Protein AF-A0A7Z9XRN2-F1 (afdb_monomer)

Radius of gyration: 19.82 Å; Cα contacts (8 Å, |Δi|>4): 188; chains: 1; bounding box: 67×51×40 Å

Mean predicted aligned error: 10.53 Å

Secondary structure (DSSP, 8-state):
---------------------GGGGGGGTTTTT--HHHHHHHHHHHHHHHHHPPTT-EEEEE-TTT--EEEEEEEE---TBTB-EEEEEEEEEETTEEEEEEEEEEE-TTS-EEEEPP-HHHHS--

Foldseek 3Di:
DDDDDDDDDPPPPPPPPPPDAPCCCCCVPPVVPQDPVSVVQVVVQQVCCLVDNDAQDKTKTADPVQRKIWIKHFNDFPDPPQATKTWIWIWIQHPNDIDIDIWIWGQDPVRDTYTDDDDCVVVPPD

Nearest PDB structures (foldseek):
  3jv1-assembly1_A  TM=4.961E-01  e=2.572E-01  Trypanosoma brucei
  6w3g-assembly1_A  TM=6.975E-01  e=1.423E+00  synthetic construct
  4rt0-assembly1_A  TM=4.905E-01  e=1.788E+00  Pseudomonas aeruginosa PAO1

Structure (mmCIF, N/CA/C/O backbone):
data_AF-A0A7Z9XRN2-F1
#
_entry.id   AF-A0A7Z9XRN2-F1
#
loop_
_atom_site.group_PDB
_atom_site.id
_atom_site.type_symbol
_atom_site.label_atom_id
_atom_site.label_alt_id
_atom_site.label_comp_id
_atom_site.label_asym_id
_atom_site.label_entity_id
_atom_site.label_seq_id
_atom_site.pdbx_PDB_ins_code
_atom_site.Cartn_x
_atom_site.Cartn_y
_atom_site.Cartn_z
_atom_site.occupancy
_atom_site.B_iso_or_equiv
_atom_site.auth_seq_id
_atom_site.auth_comp_id
_atom_site.auth_asym_id
_atom_site.auth_atom_id
_atom_site.pdbx_PDB_model_num
ATOM 1 N N . MET A 1 1 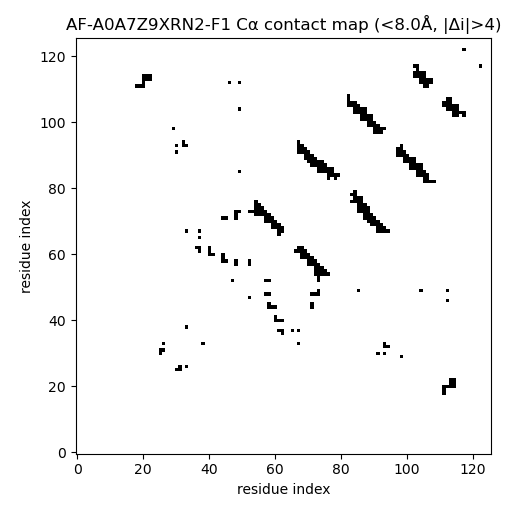? -46.019 -40.938 -24.986 1.00 40.78 1 MET A N 1
ATOM 2 C CA . MET A 1 1 ? -44.597 -41.265 -25.232 1.00 40.78 1 MET A CA 1
ATOM 3 C C . MET A 1 1 ? -43.753 -40.064 -24.848 1.00 40.78 1 MET A C 1
ATOM 5 O O . MET A 1 1 ? -43.966 -38.977 -25.359 1.00 40.78 1 MET A O 1
ATOM 9 N N . ASN A 1 2 ? -42.897 -40.283 -23.858 1.00 41.22 2 ASN A N 1
ATOM 10 C CA . ASN A 1 2 ? -42.139 -39.322 -23.066 1.00 41.22 2 ASN A CA 1
ATOM 11 C C . ASN A 1 2 ? -40.819 -38.954 -23.755 1.00 41.22 2 ASN A C 1
ATOM 13 O O . ASN A 1 2 ? -40.072 -39.890 -24.022 1.00 41.22 2 ASN A O 1
ATOM 17 N N . ARG A 1 3 ? -40.507 -37.664 -23.973 1.00 48.75 3 ARG A N 1
ATOM 18 C CA . ARG A 1 3 ? -39.122 -37.142 -24.066 1.00 48.75 3 ARG A CA 1
ATOM 19 C C . ARG A 1 3 ? -39.064 -35.682 -23.599 1.00 48.75 3 ARG A C 1
ATOM 21 O O . ARG A 1 3 ? -39.087 -34.757 -24.400 1.00 48.75 3 ARG A O 1
ATOM 28 N N . LEU A 1 4 ? -38.999 -35.502 -22.280 1.00 48.62 4 LEU A N 1
ATOM 29 C CA . LEU A 1 4 ? -38.511 -34.273 -21.653 1.00 48.62 4 LEU A CA 1
ATOM 30 C C . LEU A 1 4 ? -37.029 -34.094 -22.026 1.00 48.62 4 LEU A C 1
ATOM 32 O O . LEU A 1 4 ? -36.192 -34.919 -21.663 1.00 48.62 4 LEU A O 1
ATOM 36 N N . LEU A 1 5 ? -36.717 -33.040 -22.778 1.00 56.38 5 LEU A N 1
ATOM 37 C CA . LEU A 1 5 ? -35.351 -32.578 -23.024 1.00 56.38 5 LEU A CA 1
ATOM 38 C C . LEU A 1 5 ? -34.874 -31.816 -21.782 1.00 56.38 5 LEU A C 1
ATOM 40 O O . LEU A 1 5 ? -35.305 -30.693 -21.532 1.00 56.38 5 LEU A O 1
ATOM 44 N N . ALA A 1 6 ? -34.013 -32.442 -20.983 1.00 52.88 6 ALA A N 1
ATOM 45 C CA . ALA A 1 6 ? -33.360 -31.801 -19.850 1.00 52.88 6 ALA A CA 1
ATOM 46 C C . ALA A 1 6 ? -32.210 -30.909 -20.352 1.00 52.88 6 ALA A C 1
ATOM 48 O O . ALA A 1 6 ? -31.169 -31.407 -20.776 1.00 52.88 6 ALA A O 1
ATOM 49 N N . PHE A 1 7 ? -32.399 -29.590 -20.309 1.00 55.84 7 PHE A N 1
ATOM 50 C CA . PHE A 1 7 ? -31.316 -28.616 -20.454 1.00 55.84 7 PHE A CA 1
ATOM 51 C C . PHE A 1 7 ? -30.525 -28.561 -19.139 1.00 55.84 7 PHE A C 1
ATOM 53 O O . PHE A 1 7 ? -30.980 -27.979 -18.157 1.00 55.84 7 PHE A O 1
ATOM 60 N N . ILE A 1 8 ? -29.347 -29.186 -19.105 1.00 60.44 8 ILE A N 1
ATOM 61 C CA . ILE A 1 8 ? -28.399 -29.057 -17.992 1.00 60.44 8 ILE A CA 1
ATOM 62 C C . ILE A 1 8 ? -27.600 -27.770 -18.219 1.00 60.44 8 ILE A C 1
ATOM 64 O O . ILE A 1 8 ? -26.693 -27.727 -19.047 1.00 60.44 8 ILE A O 1
ATOM 68 N N . VAL A 1 9 ? -27.962 -26.705 -17.504 1.00 58.25 9 VAL A N 1
ATOM 69 C CA . VAL A 1 9 ? -27.175 -25.467 -17.430 1.00 58.25 9 VAL A CA 1
ATOM 70 C C . VAL A 1 9 ? -26.000 -25.727 -16.485 1.00 58.25 9 VAL A C 1
ATOM 72 O O . VAL A 1 9 ? -26.185 -25.816 -15.273 1.00 58.25 9 VAL A O 1
ATOM 75 N N . LEU A 1 10 ? -24.790 -25.891 -17.030 1.00 55.62 10 LEU A N 1
ATOM 76 C CA . LEU A 1 10 ? -23.562 -25.927 -16.233 1.00 55.62 10 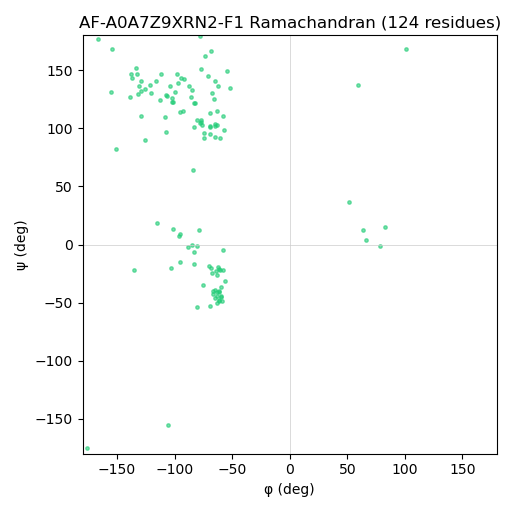LEU A CA 1
ATOM 77 C C . LEU A 1 10 ? -23.291 -24.526 -15.662 1.00 55.62 10 LEU A C 1
ATOM 79 O O . LEU A 1 10 ? -22.782 -23.649 -16.356 1.00 55.62 10 LEU A O 1
ATOM 83 N N . LEU A 1 11 ? -23.627 -24.323 -14.385 1.00 57.25 11 LEU A N 1
ATOM 84 C CA . LEU A 1 11 ? -23.146 -23.196 -13.587 1.00 57.25 11 LEU A CA 1
ATOM 85 C C . LEU A 1 11 ? -21.645 -23.398 -13.322 1.00 57.25 11 LEU A C 1
ATOM 87 O O . LEU A 1 11 ? -21.253 -24.095 -12.387 1.00 57.25 11 LEU A O 1
ATOM 91 N N . THR A 1 12 ? -20.784 -22.802 -14.142 1.00 53.81 12 THR A N 1
ATOM 92 C CA . THR A 1 12 ? -19.371 -22.648 -13.787 1.00 53.81 12 THR A CA 1
ATOM 93 C C . THR A 1 12 ? -19.271 -21.543 -12.739 1.00 53.81 12 THR A C 1
ATOM 95 O O . THR A 1 12 ? -19.259 -20.361 -13.079 1.00 53.81 12 THR A O 1
ATOM 98 N N . LEU A 1 13 ? -19.245 -21.915 -11.454 1.00 51.06 13 LEU A N 1
ATOM 99 C CA . LEU A 1 13 ? -18.809 -21.003 -10.400 1.00 51.06 13 LEU A CA 1
ATOM 100 C C . LEU A 1 13 ? -17.329 -20.705 -10.640 1.00 51.06 13 LEU A C 1
ATOM 102 O O . LEU A 1 13 ? -16.462 -21.521 -10.330 1.00 51.06 13 LEU A O 1
ATOM 106 N N . SER A 1 14 ? -17.043 -19.537 -11.201 1.00 44.81 14 SER A N 1
ATOM 107 C CA . SER A 1 14 ? -15.709 -18.957 -11.164 1.00 44.81 14 SER A CA 1
ATOM 108 C C . SER A 1 14 ? -15.397 -18.647 -9.702 1.00 44.81 14 SER A C 1
ATOM 110 O O . SER A 1 14 ? -15.774 -17.592 -9.194 1.00 44.81 14 SER A O 1
ATOM 112 N N . LEU A 1 15 ? -14.761 -19.582 -8.991 1.00 47.38 15 LEU A N 1
ATOM 113 C CA . LEU A 1 15 ? -14.094 -19.239 -7.744 1.00 47.38 15 LEU A CA 1
ATOM 114 C C . LEU A 1 15 ? -12.985 -18.264 -8.127 1.00 47.38 15 LEU A C 1
ATOM 116 O O . LEU A 1 15 ? -11.954 -18.667 -8.662 1.00 47.38 15 LEU A O 1
ATOM 120 N N . SER A 1 16 ? -13.213 -16.977 -7.878 1.00 45.66 16 SER A N 1
ATOM 121 C CA . SER A 1 16 ? -12.141 -15.998 -7.803 1.00 45.66 16 SER A CA 1
ATOM 122 C C . SER A 1 16 ? -11.234 -16.453 -6.669 1.00 45.66 16 SER A C 1
ATOM 124 O O . SER A 1 16 ? -11.486 -16.163 -5.502 1.00 45.66 16 SER A O 1
ATOM 126 N N . THR A 1 17 ? -10.216 -17.251 -6.986 1.00 46.53 17 THR A N 1
ATOM 127 C CA . THR A 1 17 ? -9.136 -17.519 -6.049 1.00 46.53 17 THR A CA 1
ATOM 128 C C . THR A 1 17 ? -8.562 -16.158 -5.709 1.00 46.53 17 THR A C 1
ATOM 130 O O . THR A 1 17 ? -8.008 -15.498 -6.589 1.00 46.53 17 THR A O 1
ATOM 133 N N . ALA A 1 18 ? -8.757 -15.704 -4.472 1.00 50.38 18 ALA A N 1
ATOM 134 C CA . ALA A 1 18 ? -8.040 -14.557 -3.950 1.00 50.38 18 ALA A CA 1
ATOM 135 C C . ALA A 1 18 ? -6.551 -14.896 -4.083 1.00 50.38 18 ALA A C 1
ATOM 137 O O . ALA A 1 18 ? -6.014 -15.702 -3.325 1.00 50.38 18 ALA A O 1
ATOM 138 N N . GLN A 1 19 ? -5.927 -14.392 -5.146 1.00 54.19 19 GLN A N 1
ATOM 139 C CA . GLN A 1 19 ? -4.530 -14.638 -5.460 1.00 54.19 19 GLN A CA 1
ATOM 140 C C . GLN A 1 19 ? -3.727 -13.989 -4.331 1.00 54.19 19 GLN A C 1
ATOM 142 O O . GLN A 1 19 ? -3.663 -12.766 -4.225 1.00 54.19 19 GLN A O 1
ATOM 147 N N . GLY A 1 20 ? -3.213 -14.809 -3.414 1.00 55.47 20 GLY A N 1
ATOM 148 C CA . GLY A 1 20 ? -2.558 -14.326 -2.206 1.00 55.47 20 GLY A CA 1
ATOM 149 C C . GLY A 1 20 ? -1.234 -13.651 -2.538 1.00 55.47 20 GLY A C 1
ATOM 150 O O . GLY A 1 20 ? -0.291 -14.316 -2.961 1.00 55.47 20 GLY A O 1
ATOM 151 N N . SER A 1 21 ? -1.149 -12.342 -2.320 1.00 69.38 21 SER A N 1
ATOM 152 C CA . SER A 1 21 ? 0.128 -11.635 -2.306 1.00 69.38 21 SER A CA 1
ATOM 153 C C . SER A 1 21 ? 0.880 -11.866 -0.987 1.00 69.38 21 SER A C 1
ATOM 155 O O . SER A 1 21 ? 0.281 -12.038 0.076 1.00 69.38 21 SER A O 1
ATOM 157 N N . ASN A 1 22 ? 2.213 -11.813 -1.028 1.00 77.06 22 ASN A N 1
ATOM 158 C CA . ASN A 1 22 ? 3.094 -12.096 0.113 1.00 77.06 22 ASN A CA 1
ATOM 159 C C . ASN A 1 22 ? 3.230 -10.951 1.140 1.00 77.06 22 ASN A C 1
ATOM 161 O O . ASN A 1 22 ? 4.110 -11.024 1.988 1.00 77.06 22 ASN A O 1
ATOM 165 N N . TRP A 1 23 ? 2.404 -9.902 1.103 1.00 80.44 23 TRP A N 1
ATOM 166 C CA . TRP A 1 23 ? 2.541 -8.734 1.991 1.00 80.44 23 TRP A CA 1
ATOM 167 C C . TRP A 1 23 ? 1.681 -8.790 3.254 1.00 80.44 23 TRP A C 1
ATOM 169 O O . TRP A 1 23 ? 1.642 -7.828 4.014 1.00 80.44 23 TRP A O 1
ATOM 179 N N . GLN A 1 24 ? 1.049 -9.933 3.537 1.00 79.19 24 GLN A N 1
ATOM 180 C CA . GLN A 1 24 ? 0.279 -10.132 4.772 1.00 79.19 24 GLN A CA 1
ATOM 181 C C . GLN A 1 24 ? 1.115 -9.929 6.045 1.00 79.19 24 GLN A C 1
ATOM 183 O O . GLN A 1 24 ? 0.562 -9.628 7.097 1.00 79.19 24 GLN A O 1
ATOM 188 N N . TRP A 1 25 ? 2.445 -10.040 5.974 1.00 79.62 25 TRP A N 1
ATOM 189 C CA . TRP A 1 25 ? 3.319 -9.729 7.108 1.00 79.62 25 TRP A CA 1
ATOM 190 C C . TRP A 1 25 ? 3.267 -8.246 7.520 1.00 79.62 25 TRP A C 1
ATOM 192 O O . TRP A 1 25 ? 3.515 -7.955 8.689 1.00 79.62 25 TRP A O 1
ATOM 202 N N . LEU A 1 26 ? 2.872 -7.325 6.622 1.00 80.44 26 LEU A N 1
ATOM 203 C CA . LEU A 1 26 ? 2.643 -5.911 6.955 1.00 80.44 26 LEU A CA 1
ATOM 204 C C . LEU A 1 26 ? 1.509 -5.732 7.976 1.00 80.44 26 LEU A C 1
ATOM 206 O O . LEU A 1 26 ? 1.471 -4.728 8.681 1.00 80.44 26 LEU A O 1
ATOM 210 N N . ARG A 1 27 ? 0.625 -6.727 8.140 1.00 81.62 27 ARG A N 1
ATOM 211 C CA . ARG A 1 27 ? -0.373 -6.742 9.222 1.00 81.62 27 ARG A CA 1
ATOM 212 C C . ARG A 1 27 ? 0.244 -6.726 10.614 1.00 81.62 27 ARG A C 1
ATOM 214 O O . ARG A 1 27 ? -0.415 -6.319 11.557 1.00 81.62 27 ARG A O 1
ATOM 221 N N . ASN A 1 28 ? 1.499 -7.141 10.746 1.00 78.62 28 ASN A N 1
ATOM 222 C CA . ASN A 1 28 ? 2.203 -7.195 12.023 1.00 78.62 28 ASN A CA 1
ATOM 223 C C . ASN A 1 28 ? 3.162 -6.008 12.224 1.00 78.62 28 ASN A C 1
ATOM 225 O O . ASN A 1 28 ? 4.026 -6.069 13.097 1.00 78.62 28 ASN A O 1
ATOM 229 N N . THR A 1 29 ? 3.063 -4.954 11.405 1.00 78.62 29 THR A N 1
ATOM 230 C CA . THR A 1 29 ? 3.881 -3.734 11.526 1.00 78.62 29 THR A CA 1
ATOM 231 C C . THR A 1 29 ? 3.047 -2.577 12.088 1.00 78.62 29 THR A C 1
ATOM 233 O O . THR A 1 29 ? 2.029 -2.790 12.744 1.00 78.62 29 THR A O 1
ATOM 236 N N . GLY A 1 30 ? 3.430 -1.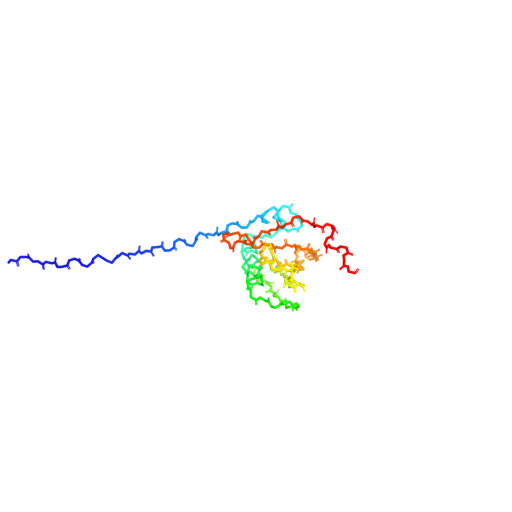323 11.816 1.00 72.69 30 GLY A N 1
ATOM 237 C CA . GLY A 1 30 ? 2.660 -0.134 12.197 1.00 72.69 30 GLY A CA 1
ATOM 238 C C . GLY A 1 30 ? 1.222 -0.079 11.649 1.00 72.69 30 GLY A C 1
ATOM 239 O O . GLY A 1 30 ? 0.480 0.824 12.021 1.00 72.69 30 GLY A O 1
ATOM 240 N N . LEU A 1 31 ? 0.813 -1.038 10.809 1.00 82.62 31 LEU A N 1
ATOM 241 C CA . LEU A 1 31 ? -0.550 -1.212 10.297 1.00 82.62 31 LEU A CA 1
ATOM 242 C C . LEU A 1 31 ? -1.391 -2.233 11.094 1.00 82.62 31 LEU A C 1
ATOM 244 O O . LEU A 1 31 ? -2.506 -2.555 10.692 1.00 82.62 31 LEU A O 1
ATOM 248 N N . GLN A 1 32 ? -0.895 -2.739 12.226 1.00 83.75 32 GLN A N 1
ATOM 249 C CA . GLN A 1 32 ? -1.566 -3.769 13.035 1.00 83.75 32 GLN A CA 1
ATOM 250 C C . GLN A 1 32 ? -2.943 -3.390 13.602 1.00 83.75 32 GLN A C 1
ATOM 252 O O . GLN A 1 32 ? -3.710 -4.279 13.960 1.00 83.75 32 GLN A O 1
ATOM 257 N N . SER A 1 33 ? -3.268 -2.097 13.716 1.00 86.88 33 SER A N 1
ATOM 258 C CA . SER A 1 33 ? -4.579 -1.633 14.197 1.00 86.88 33 SER A CA 1
ATOM 259 C C . SER A 1 33 ? -5.629 -1.488 13.090 1.00 86.88 33 SER A C 1
ATOM 261 O O . SER A 1 33 ? -6.782 -1.173 13.386 1.00 86.88 33 SER A O 1
ATOM 263 N N . LEU A 1 34 ? -5.270 -1.748 11.828 1.00 90.75 34 LEU A N 1
ATOM 264 C CA . LEU A 1 34 ? -6.235 -1.825 10.736 1.00 90.75 34 LEU A CA 1
ATOM 265 C C . LEU A 1 34 ? -7.152 -3.045 10.914 1.00 90.75 34 LEU A C 1
ATOM 267 O O . LEU A 1 34 ? -6.687 -4.171 11.095 1.00 90.75 34 LEU A O 1
ATOM 271 N N . SER A 1 35 ? -8.461 -2.815 10.817 1.00 93.06 35 SER A N 1
ATOM 272 C CA . SER A 1 35 ? -9.475 -3.873 10.775 1.00 93.06 35 SER A CA 1
ATOM 273 C C . SER A 1 35 ? -9.394 -4.686 9.480 1.00 93.06 35 SER A C 1
ATOM 275 O O . SER A 1 35 ? -8.786 -4.258 8.499 1.00 93.06 35 SER A O 1
ATOM 277 N N . ASP A 1 36 ? -10.059 -5.840 9.421 1.00 92.31 36 ASP A N 1
ATOM 278 C CA . ASP A 1 36 ? -10.100 -6.636 8.186 1.00 92.31 36 ASP A CA 1
ATOM 279 C C . ASP A 1 36 ? -10.717 -5.875 7.005 1.00 92.31 36 ASP A C 1
ATOM 281 O O . ASP A 1 36 ? -10.203 -5.963 5.890 1.00 92.31 36 ASP A O 1
ATOM 285 N N . THR A 1 37 ? -11.740 -5.054 7.257 1.00 94.69 37 THR A N 1
ATOM 286 C CA . THR A 1 37 ? -12.339 -4.177 6.242 1.00 94.69 37 THR A CA 1
ATOM 287 C C . THR A 1 37 ? -11.363 -3.091 5.783 1.00 94.69 37 THR A C 1
ATOM 289 O O . THR A 1 37 ? -11.286 -2.798 4.590 1.00 94.69 37 THR A O 1
ATOM 292 N N . ASP A 1 38 ? -10.575 -2.506 6.697 1.00 94.69 38 ASP A N 1
ATOM 293 C CA . ASP A 1 38 ? -9.514 -1.563 6.311 1.00 94.69 38 ASP A CA 1
ATOM 294 C C . ASP A 1 38 ? -8.501 -2.234 5.382 1.00 94.69 38 ASP A C 1
ATOM 296 O O . ASP A 1 38 ? -8.125 -1.669 4.354 1.00 94.69 38 ASP A O 1
ATOM 300 N N . TRP A 1 39 ? -8.089 -3.457 5.726 1.00 91.62 39 TRP A N 1
ATOM 301 C CA . TRP A 1 39 ? -7.161 -4.235 4.919 1.00 91.62 39 TRP A CA 1
ATOM 302 C C . TRP A 1 39 ? -7.715 -4.571 3.545 1.00 91.62 39 TRP A C 1
ATOM 304 O O . TRP A 1 39 ? -6.968 -4.497 2.573 1.00 91.62 39 TRP A O 1
ATOM 314 N N . GLU A 1 40 ? -8.989 -4.935 3.437 1.00 92.81 40 GLU A N 1
ATOM 315 C CA . GLU A 1 40 ? -9.627 -5.202 2.150 1.00 92.81 40 GLU A CA 1
ATOM 316 C C . GLU A 1 40 ? -9.616 -3.951 1.260 1.00 92.81 40 GLU A C 1
ATOM 318 O O . GLU A 1 40 ? -9.164 -4.006 0.113 1.00 92.81 40 GLU A O 1
ATOM 323 N N . ILE A 1 41 ? -10.029 -2.802 1.802 1.00 95.44 41 ILE A N 1
ATOM 324 C CA . ILE A 1 41 ? -10.056 -1.526 1.075 1.00 95.44 41 ILE A CA 1
ATOM 325 C C . ILE A 1 41 ? -8.639 -1.118 0.635 1.00 95.44 41 ILE A C 1
ATOM 327 O O . ILE A 1 41 ? -8.428 -0.771 -0.534 1.00 95.44 41 ILE A O 1
ATOM 331 N N . LEU A 1 42 ? -7.662 -1.183 1.546 1.00 93.56 42 LEU A N 1
ATOM 332 C CA . LEU A 1 42 ? -6.253 -0.908 1.253 1.00 93.56 42 LEU A CA 1
ATOM 333 C C . LEU A 1 42 ? -5.723 -1.851 0.161 1.00 93.56 42 LEU A C 1
ATOM 335 O O . LEU A 1 42 ? -5.136 -1.385 -0.814 1.00 93.56 42 LEU A O 1
ATOM 339 N N . SER A 1 43 ? -5.971 -3.158 0.286 1.00 91.31 43 SER A N 1
ATOM 340 C CA . SER A 1 43 ? -5.496 -4.184 -0.656 1.00 91.31 43 SER A CA 1
ATOM 341 C C . SER A 1 43 ? -6.069 -4.000 -2.052 1.00 91.31 43 SER A C 1
ATOM 343 O O . SER A 1 43 ? -5.335 -4.060 -3.036 1.00 91.31 43 SER A O 1
ATOM 345 N N . ASN A 1 44 ? -7.369 -3.729 -2.148 1.00 93.44 44 ASN A N 1
ATOM 346 C CA . ASN A 1 44 ? -8.033 -3.488 -3.424 1.00 93.44 44 ASN A CA 1
ATOM 347 C C . ASN A 1 44 ? -7.507 -2.213 -4.092 1.00 93.44 44 ASN A C 1
ATOM 349 O O . ASN A 1 44 ? -7.272 -2.195 -5.302 1.00 93.44 44 ASN A O 1
ATOM 353 N N . THR A 1 45 ? -7.258 -1.165 -3.304 1.00 96.12 45 THR A N 1
ATOM 354 C CA . THR A 1 45 ? -6.682 0.085 -3.814 1.00 96.12 45 THR A CA 1
ATOM 355 C C . THR A 1 45 ? -5.251 -0.123 -4.303 1.00 96.12 45 THR A C 1
ATOM 357 O O . THR A 1 45 ? -4.902 0.359 -5.381 1.00 96.12 45 THR A O 1
ATOM 360 N N . LEU A 1 46 ? -4.438 -0.876 -3.555 1.00 94.00 46 LEU A N 1
ATOM 361 C CA . LEU A 1 46 ? -3.063 -1.204 -3.926 1.00 94.00 46 LEU A CA 1
ATOM 362 C C . LEU A 1 46 ? -3.010 -2.022 -5.215 1.00 94.00 46 LEU A C 1
ATOM 364 O O . LEU A 1 46 ? -2.307 -1.628 -6.140 1.00 94.00 46 LEU A O 1
ATOM 368 N N . ASN A 1 47 ? -3.794 -3.097 -5.316 1.00 92.44 47 ASN A N 1
ATOM 369 C CA . ASN A 1 47 ? -3.861 -3.908 -6.533 1.00 92.44 47 ASN A CA 1
ATOM 370 C C . ASN A 1 47 ? -4.315 -3.073 -7.736 1.00 92.44 47 ASN A C 1
ATOM 372 O O . ASN A 1 47 ? -3.682 -3.112 -8.785 1.00 92.44 47 ASN A O 1
ATOM 376 N N . SER A 1 48 ? -5.339 -2.229 -7.572 1.00 94.31 48 SER A N 1
ATOM 377 C CA . SER A 1 48 ? -5.795 -1.339 -8.646 1.00 94.31 48 SER A CA 1
ATOM 378 C C . SER A 1 48 ? -4.712 -0.351 -9.099 1.00 94.31 48 SER A C 1
ATOM 380 O O . SER A 1 48 ? -4.557 -0.109 -10.302 1.00 94.31 48 SER A O 1
ATOM 382 N N . ALA A 1 49 ? -3.953 0.219 -8.155 1.00 94.81 49 ALA A N 1
ATOM 383 C CA . ALA A 1 49 ? -2.839 1.109 -8.461 1.00 94.81 49 ALA A CA 1
ATOM 384 C C . ALA A 1 49 ? -1.722 0.362 -9.205 1.00 94.81 49 ALA A C 1
ATOM 386 O O . ALA A 1 49 ? -1.242 0.830 -10.237 1.00 94.81 49 ALA A O 1
ATOM 387 N N . LEU A 1 50 ? -1.348 -0.825 -8.727 1.00 92.31 50 LEU A N 1
ATOM 388 C CA . LEU A 1 50 ? -0.338 -1.673 -9.354 1.00 92.31 50 LEU A CA 1
ATOM 389 C C . LEU A 1 50 ? -0.739 -2.102 -10.773 1.00 92.31 50 LEU A C 1
ATOM 391 O O . LEU A 1 50 ? 0.096 -2.064 -11.670 1.00 92.31 50 LEU A O 1
ATOM 395 N N . ASP A 1 51 ? -2.008 -2.424 -11.009 1.00 92.00 51 ASP A N 1
ATOM 396 C CA . ASP A 1 51 ? -2.473 -2.894 -12.317 1.00 92.00 51 ASP A CA 1
ATOM 397 C C . ASP A 1 51 ? -2.599 -1.778 -13.361 1.00 92.00 51 ASP A C 1
ATOM 399 O O . ASP A 1 51 ? -2.381 -2.019 -14.549 1.00 92.00 51 ASP A O 1
ATOM 403 N N . SER A 1 52 ? -2.992 -0.566 -12.949 1.00 92.06 52 SER A N 1
ATOM 404 C CA . SER A 1 52 ?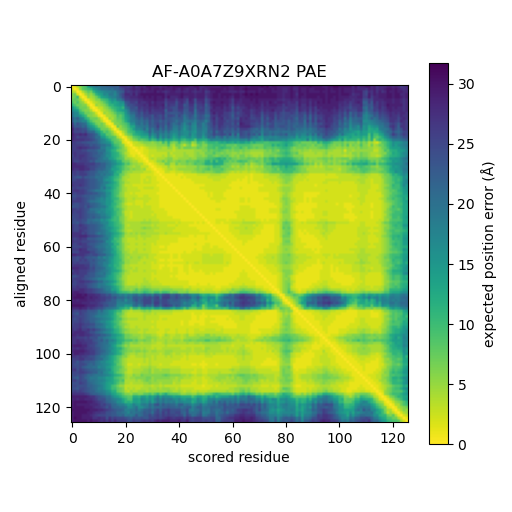 -3.520 0.427 -13.900 1.00 92.06 52 SER A CA 1
ATOM 405 C C . SER A 1 52 ? -3.002 1.850 -13.753 1.00 92.06 52 SER A C 1
ATOM 407 O O . SER A 1 52 ? -3.097 2.609 -14.716 1.00 92.06 52 SER A O 1
ATOM 409 N N . ALA A 1 53 ? -2.482 2.243 -12.588 1.00 93.88 53 ALA A N 1
ATOM 410 C CA . ALA A 1 53 ? -2.074 3.630 -12.383 1.00 93.88 53 ALA A CA 1
ATOM 411 C C . ALA A 1 53 ? -0.807 3.951 -13.195 1.00 93.88 53 ALA A C 1
ATOM 413 O O . ALA A 1 53 ? 0.060 3.090 -13.385 1.00 93.88 53 ALA A O 1
ATOM 414 N N . ALA A 1 54 ? -0.698 5.174 -13.700 1.00 93.81 54 ALA A N 1
ATOM 415 C CA . ALA A 1 54 ? 0.525 5.658 -14.328 1.00 93.81 54 ALA A CA 1
ATOM 416 C C . ALA A 1 54 ? 1.615 5.943 -13.279 1.00 93.81 54 ALA A C 1
ATOM 418 O O . ALA A 1 54 ? 1.330 6.111 -12.095 1.00 93.81 54 ALA A O 1
ATOM 419 N N . ASN A 1 55 ? 2.874 6.046 -13.710 1.00 93.75 55 ASN A N 1
ATOM 420 C CA . ASN A 1 55 ? 3.929 6.571 -12.840 1.00 93.75 55 ASN A CA 1
ATOM 421 C C . ASN A 1 55 ? 3.602 8.031 -12.462 1.00 93.75 55 ASN A C 1
ATOM 423 O O . ASN A 1 55 ? 3.195 8.818 -13.319 1.00 93.75 55 ASN A O 1
ATOM 427 N N . GLY A 1 56 ? 3.782 8.379 -11.191 1.00 94.50 56 GLY A N 1
ATOM 428 C CA . GLY A 1 56 ? 3.367 9.636 -10.569 1.00 94.50 56 GLY A CA 1
ATOM 429 C C . GLY A 1 56 ? 1.877 9.716 -10.215 1.00 94.50 56 GLY A C 1
ATOM 430 O O . GLY A 1 56 ? 1.436 10.738 -9.695 1.00 94.50 56 GLY A O 1
ATOM 431 N N . GLU A 1 57 ? 1.073 8.686 -10.503 1.00 97.62 57 GLU A N 1
ATOM 432 C CA . GLU A 1 57 ? -0.348 8.680 -10.152 1.00 97.62 57 GLU A CA 1
ATOM 433 C C . GLU A 1 57 ? -0.569 8.144 -8.733 1.00 97.62 57 GLU A C 1
ATOM 435 O O . GLU A 1 57 ? -0.022 7.109 -8.337 1.00 97.62 57 GLU A O 1
ATOM 440 N N . THR A 1 58 ? -1.445 8.829 -7.994 1.00 98.38 58 THR A N 1
ATOM 441 C CA . THR A 1 58 ? -1.794 8.499 -6.611 1.00 98.38 58 THR A CA 1
ATOM 442 C C . THR A 1 58 ? -3.240 8.034 -6.497 1.00 98.38 58 THR A C 1
ATOM 444 O O . THR A 1 58 ? -4.180 8.760 -6.828 1.00 98.38 58 THR A O 1
ATOM 447 N N . ARG A 1 59 ? -3.438 6.836 -5.945 1.00 98.19 59 ARG A N 1
ATOM 448 C CA . ARG A 1 59 ? -4.745 6.317 -5.534 1.00 98.19 59 ARG A CA 1
ATOM 449 C C . ARG A 1 59 ? -4.947 6.542 -4.046 1.00 98.19 59 ARG A C 1
ATOM 451 O O . ARG A 1 59 ? -4.032 6.363 -3.251 1.00 98.19 59 ARG A O 1
ATOM 458 N N . HIS A 1 60 ? -6.157 6.930 -3.671 1.00 98.06 60 HIS A N 1
ATOM 459 C CA . HIS A 1 60 ? -6.518 7.191 -2.284 1.00 98.06 60 HIS A CA 1
ATOM 460 C C . HIS A 1 60 ? -7.508 6.145 -1.806 1.00 98.06 60 HIS A C 1
ATOM 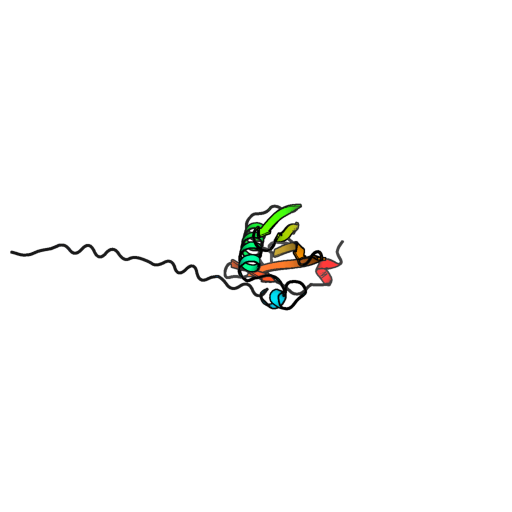462 O O . HIS A 1 60 ? -8.364 5.701 -2.570 1.00 98.06 60 HIS A O 1
ATOM 468 N N . TRP A 1 61 ? -7.416 5.802 -0.530 1.00 97.62 61 TRP A N 1
ATOM 469 C CA . TRP A 1 61 ? -8.366 4.916 0.116 1.00 97.62 61 TRP A CA 1
ATOM 470 C C . TRP A 1 61 ? -8.803 5.490 1.453 1.00 97.62 61 TRP A C 1
ATOM 472 O O . TRP A 1 61 ? -8.078 6.250 2.097 1.00 97.62 61 TRP A O 1
ATOM 482 N N . LYS A 1 62 ? -10.021 5.140 1.854 1.00 97.50 62 LYS A N 1
ATOM 483 C CA . LYS A 1 62 ? -10.612 5.576 3.111 1.00 97.50 62 LYS A CA 1
ATOM 484 C C . LYS A 1 62 ? -11.667 4.584 3.550 1.00 97.50 62 LYS A C 1
ATOM 486 O O . LYS A 1 62 ? -12.568 4.270 2.775 1.00 97.50 62 LYS A O 1
ATOM 491 N N . ASN A 1 63 ? -11.599 4.176 4.807 1.00 97.25 63 ASN A N 1
ATOM 492 C CA . ASN A 1 63 ? -12.697 3.495 5.461 1.00 97.25 63 ASN A CA 1
ATOM 493 C C . ASN A 1 63 ? -13.540 4.527 6.241 1.00 97.25 63 ASN A C 1
ATOM 495 O O . ASN A 1 63 ? -13.050 5.151 7.188 1.00 97.25 63 ASN A O 1
ATOM 499 N N . PRO A 1 64 ? -14.807 4.768 5.857 1.00 95.38 64 PRO A N 1
ATOM 500 C CA . PRO A 1 64 ? -15.655 5.740 6.538 1.00 95.38 64 PRO A CA 1
ATOM 501 C C . PRO A 1 64 ? -16.047 5.325 7.962 1.00 95.38 64 PRO A C 1
ATOM 503 O O . PRO A 1 64 ? -16.412 6.212 8.740 1.00 95.38 64 PRO A O 1
ATOM 506 N N . GLU A 1 65 ? -15.973 4.040 8.311 1.00 95.88 65 GLU A N 1
ATOM 507 C CA . GLU A 1 65 ? -16.353 3.516 9.627 1.00 95.88 65 GLU A CA 1
ATOM 508 C C . GLU A 1 65 ? -15.242 3.744 10.654 1.00 95.88 65 GLU A C 1
ATOM 510 O O . GLU A 1 65 ? -15.466 4.390 11.677 1.00 95.88 65 GLU A O 1
ATOM 515 N N . THR A 1 66 ? -14.023 3.299 10.343 1.00 94.75 66 THR A N 1
ATOM 516 C CA . THR A 1 66 ? -12.846 3.422 11.223 1.00 94.75 66 THR A CA 1
ATOM 517 C C . THR A 1 66 ? -12.161 4.785 11.115 1.00 94.75 66 THR A C 1
ATOM 519 O O . THR A 1 66 ? -11.386 5.158 11.989 1.00 94.75 66 THR A O 1
ATOM 522 N N . LYS A 1 67 ? -12.457 5.546 10.050 1.00 94.69 67 LYS A N 1
ATOM 523 C CA . LYS A 1 67 ? -11.778 6.793 9.646 1.00 94.69 67 LYS A CA 1
ATOM 524 C C . LYS A 1 67 ? -10.321 6.615 9.209 1.00 94.69 67 LYS A C 1
ATOM 526 O O . LYS A 1 67 ? -9.695 7.618 8.867 1.00 94.69 67 LYS A O 1
ATOM 531 N N . ASN A 1 68 ? -9.814 5.383 9.153 1.00 95.88 68 ASN A N 1
ATOM 532 C CA . ASN A 1 68 ? -8.496 5.089 8.603 1.00 95.88 68 ASN A CA 1
ATOM 533 C C . ASN A 1 68 ? -8.474 5.418 7.107 1.00 95.88 68 ASN A C 1
ATOM 535 O O . ASN A 1 68 ? -9.457 5.211 6.387 1.00 95.88 68 ASN A O 1
ATOM 539 N N . GLN A 1 69 ? -7.365 5.976 6.639 1.00 96.69 69 GLN A N 1
ATOM 540 C CA . GLN A 1 69 ? -7.229 6.428 5.258 1.00 96.69 69 GLN A CA 1
ATOM 541 C C . GLN A 1 69 ? -5.771 6.440 4.825 1.00 96.69 69 GLN A C 1
ATOM 543 O O . GLN A 1 69 ? -4.863 6.352 5.647 1.00 96.69 69 GLN A O 1
ATOM 548 N N . GLY A 1 70 ? -5.535 6.592 3.531 1.00 96.56 70 GLY A N 1
ATOM 549 C CA . GLY A 1 70 ? -4.182 6.650 3.015 1.00 96.56 70 GLY A CA 1
ATOM 550 C C . GLY A 1 70 ? -4.106 6.924 1.525 1.00 96.56 70 GLY A C 1
ATOM 551 O O . GLY A 1 70 ? -5.107 7.178 0.848 1.00 96.56 70 GLY A O 1
ATOM 552 N N . SER A 1 71 ? -2.881 6.872 1.026 1.00 97.88 71 SER A N 1
ATOM 553 C CA . SER A 1 71 ? -2.538 7.089 -0.371 1.00 97.88 71 SER A CA 1
ATOM 554 C C . SER A 1 71 ? -1.494 6.080 -0.834 1.00 97.88 71 SER A C 1
ATOM 556 O O . SER A 1 71 ? -0.630 5.661 -0.065 1.00 97.88 71 SER A O 1
ATOM 558 N N . ILE A 1 72 ? -1.583 5.708 -2.102 1.00 97.75 72 ILE A N 1
ATOM 559 C CA . ILE A 1 72 ? -0.698 4.778 -2.794 1.00 97.75 72 ILE A CA 1
ATOM 560 C C . ILE A 1 72 ? -0.260 5.471 -4.079 1.00 97.75 72 ILE A C 1
ATOM 562 O O . ILE A 1 72 ? -1.083 5.681 -4.967 1.00 97.75 72 ILE A O 1
ATOM 566 N N . GLU A 1 73 ? 1.009 5.846 -4.164 1.00 97.75 73 GLU A N 1
ATOM 567 C CA . GLU A 1 73 ? 1.599 6.494 -5.337 1.00 97.75 73 GLU A CA 1
ATOM 568 C C . GL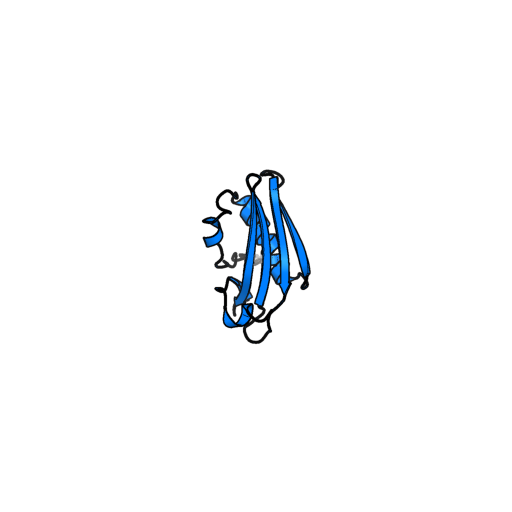U A 1 73 ? 2.521 5.515 -6.062 1.00 97.75 73 GLU A C 1
ATOM 570 O O . GLU A 1 73 ? 3.400 4.918 -5.437 1.00 97.75 73 GLU A O 1
ATOM 575 N N . ILE A 1 74 ? 2.336 5.351 -7.375 1.00 95.88 74 ILE A N 1
ATOM 576 C CA . ILE A 1 74 ? 3.285 4.605 -8.210 1.00 95.88 74 ILE A CA 1
ATOM 577 C C . ILE A 1 74 ? 4.440 5.538 -8.543 1.00 95.88 74 ILE A C 1
ATOM 579 O O . ILE A 1 74 ? 4.286 6.438 -9.357 1.00 95.88 74 ILE A O 1
ATOM 583 N N . LEU A 1 75 ? 5.601 5.327 -7.935 1.00 94.50 75 LEU A N 1
ATOM 584 C CA . LEU A 1 75 ? 6.770 6.174 -8.161 1.00 94.50 75 LEU A CA 1
ATOM 585 C C . LEU A 1 75 ? 7.309 5.963 -9.578 1.00 94.50 75 LEU A C 1
ATOM 587 O O . LEU A 1 75 ? 7.459 6.905 -10.354 1.00 94.50 75 LEU A O 1
ATOM 591 N N . ASP A 1 76 ? 7.558 4.704 -9.931 1.00 91.38 76 ASP A N 1
ATOM 592 C CA . ASP A 1 76 ? 8.082 4.312 -11.233 1.00 91.38 76 ASP A CA 1
ATOM 593 C C . ASP A 1 76 ? 7.953 2.797 -11.470 1.00 91.38 76 ASP A C 1
ATOM 595 O O . ASP A 1 76 ? 7.487 2.035 -10.617 1.00 91.38 76 ASP A O 1
ATOM 599 N N . SER A 1 77 ? 8.361 2.371 -12.668 1.00 88.88 77 SER A N 1
ATOM 600 C CA . SER A 1 77 ? 8.350 0.976 -13.111 1.00 88.88 77 SER A CA 1
ATOM 601 C C . SER A 1 77 ? 9.754 0.566 -13.592 1.00 88.88 77 SER A C 1
ATOM 603 O O . SER A 1 77 ? 10.080 0.780 -14.766 1.00 88.88 77 SER A O 1
ATOM 605 N N . PRO A 1 78 ? 10.625 0.036 -12.713 1.00 77.50 78 PRO A N 1
ATOM 606 C CA . PRO A 1 78 ? 12.016 -0.256 -13.049 1.00 77.50 78 PRO A CA 1
ATOM 607 C C . PRO A 1 78 ? 12.139 -1.507 -13.941 1.00 77.50 78 PRO A C 1
ATOM 609 O O . PRO A 1 78 ? 12.300 -2.610 -13.442 1.00 77.50 78 PRO A O 1
ATOM 612 N N . SER A 1 79 ? 12.126 -1.293 -15.265 1.00 63.38 79 SER A N 1
ATOM 613 C CA . SER A 1 79 ? 12.444 -2.220 -16.376 1.00 63.38 79 SER A CA 1
ATOM 614 C C . SER A 1 79 ? 11.615 -3.527 -16.512 1.00 63.38 79 SER A C 1
ATOM 616 O O . SER A 1 79 ? 11.400 -4.240 -15.541 1.00 63.38 79 SER A O 1
ATOM 618 N N . PRO A 1 80 ? 11.203 -3.919 -17.738 1.00 54.03 80 PRO A N 1
ATOM 619 C CA . PRO A 1 80 ? 10.360 -5.097 -18.002 1.00 54.03 80 PRO A CA 1
ATOM 620 C C . PRO A 1 80 ? 11.082 -6.461 -18.024 1.00 54.03 80 PRO A C 1
ATOM 622 O O . PRO A 1 80 ? 10.427 -7.474 -18.262 1.00 54.03 80 PRO A O 1
ATOM 625 N N . GLN A 1 81 ? 12.407 -6.515 -17.840 1.00 50.28 81 GLN A N 1
ATOM 626 C CA . GLN A 1 81 ? 13.195 -7.746 -18.053 1.00 50.28 81 GLN A CA 1
ATOM 627 C C . GLN A 1 81 ? 12.893 -8.871 -17.045 1.00 50.28 81 GLN A C 1
ATOM 629 O O . GLN A 1 81 ? 13.027 -10.033 -17.414 1.00 50.28 81 GLN A O 1
ATOM 634 N N . ASP A 1 82 ? 12.404 -8.540 -15.845 1.00 48.34 82 ASP A N 1
ATOM 635 C CA . ASP A 1 82 ? 12.122 -9.502 -14.7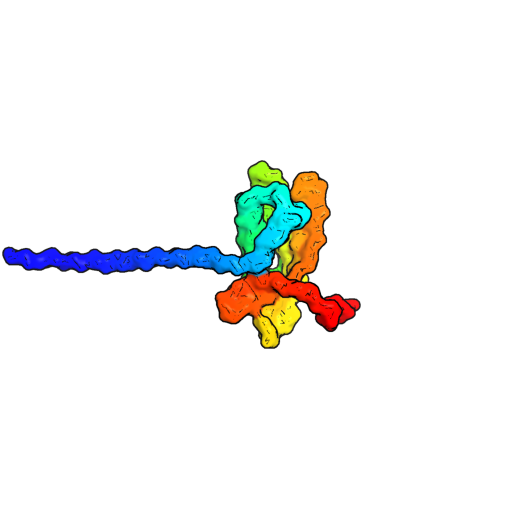61 1.00 48.34 82 ASP A CA 1
ATOM 636 C C . ASP A 1 82 ? 10.621 -9.587 -14.405 1.00 48.34 82 ASP A C 1
ATOM 638 O O . ASP A 1 82 ? 10.247 -10.051 -13.330 1.00 48.34 82 ASP A O 1
ATOM 642 N N . GLY A 1 83 ? 9.746 -9.128 -15.305 1.00 59.53 83 GLY A N 1
ATOM 643 C CA . GLY A 1 83 ? 8.324 -8.924 -15.021 1.00 59.53 83 GLY A CA 1
ATOM 644 C C . GLY A 1 83 ? 8.001 -7.455 -14.750 1.00 59.53 83 GLY A C 1
ATOM 645 O O . GLY A 1 83 ? 8.879 -6.602 -14.628 1.00 59.53 83 GLY A O 1
ATOM 646 N N . GLN A 1 84 ? 6.711 -7.120 -14.727 1.00 82.81 84 GLN A N 1
ATOM 647 C CA . GLN A 1 84 ? 6.272 -5.760 -14.421 1.00 82.81 84 GLN A CA 1
ATOM 648 C C . GLN A 1 84 ? 6.570 -5.493 -12.942 1.00 82.81 84 GLN A C 1
ATOM 650 O O . GLN A 1 84 ? 5.856 -5.997 -12.086 1.00 82.81 84 GLN A O 1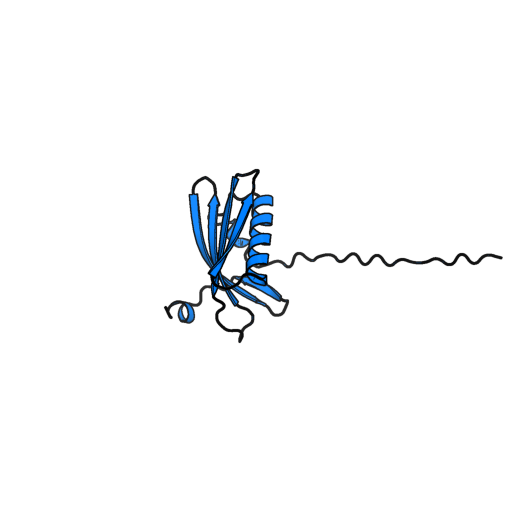
ATOM 655 N N . CYS A 1 85 ? 7.636 -4.754 -12.635 1.00 89.12 85 CYS A N 1
ATOM 656 C CA . CYS A 1 85 ? 7.905 -4.251 -11.289 1.00 89.12 85 CYS A CA 1
ATOM 657 C C . CYS A 1 85 ? 7.439 -2.801 -11.156 1.00 89.12 85 CYS A C 1
ATOM 659 O O . CYS A 1 85 ? 7.505 -2.029 -12.114 1.00 89.12 85 CYS A O 1
ATOM 661 N N . ARG A 1 86 ? 6.985 -2.431 -9.959 1.00 91.56 86 ARG A N 1
ATOM 662 C CA . ARG A 1 86 ? 6.509 -1.095 -9.604 1.00 91.56 86 ARG A CA 1
ATOM 663 C C . ARG A 1 86 ? 7.017 -0.704 -8.229 1.00 91.56 86 ARG A C 1
ATOM 665 O O . ARG A 1 86 ? 6.811 -1.435 -7.259 1.00 91.56 86 ARG A O 1
ATOM 672 N N . ARG A 1 87 ? 7.659 0.460 -8.146 1.00 92.62 87 ARG A N 1
ATOM 673 C CA . ARG A 1 87 ? 7.971 1.099 -6.866 1.00 92.62 87 ARG A CA 1
ATOM 674 C C . ARG A 1 87 ? 6.779 1.917 -6.416 1.00 92.62 87 ARG A C 1
ATOM 676 O O . ARG A 1 87 ? 6.203 2.667 -7.201 1.00 92.62 87 ARG A O 1
ATOM 683 N N . VAL A 1 88 ? 6.416 1.760 -5.154 1.00 93.69 88 VAL A N 1
ATOM 684 C CA . VAL A 1 88 ? 5.194 2.321 -4.594 1.00 93.69 88 VAL A CA 1
ATOM 685 C C . VAL A 1 88 ? 5.515 3.028 -3.294 1.00 93.69 88 VAL A C 1
ATOM 687 O O . VAL A 1 88 ? 6.119 2.428 -2.408 1.00 93.69 88 VAL A O 1
ATOM 690 N N . GLN A 1 89 ? 5.067 4.272 -3.157 1.00 95.12 89 GLN A N 1
ATOM 691 C CA . GLN A 1 89 ? 5.000 4.946 -1.868 1.00 95.12 89 GLN A CA 1
ATOM 692 C C . GLN A 1 89 ? 3.612 4.711 -1.278 1.00 95.12 89 GLN A C 1
ATOM 694 O O . GLN A 1 89 ? 2.604 5.183 -1.806 1.00 95.12 89 GLN A O 1
ATOM 699 N N . ILE A 1 90 ? 3.556 3.997 -0.159 1.00 94.00 90 ILE A N 1
ATOM 700 C CA . ILE A 1 90 ? 2.331 3.812 0.616 1.00 94.00 90 ILE A CA 1
ATOM 701 C C . ILE A 1 90 ? 2.384 4.782 1.783 1.00 94.00 90 ILE A C 1
ATOM 703 O O . ILE A 1 90 ? 3.391 4.869 2.481 1.00 94.00 90 ILE A O 1
ATOM 707 N N . THR A 1 91 ? 1.304 5.526 1.993 1.00 95.00 91 THR A N 1
ATOM 708 C CA . THR A 1 91 ? 1.095 6.307 3.208 1.00 95.00 91 THR A CA 1
ATOM 709 C C . THR A 1 91 ? -0.234 5.936 3.828 1.00 95.00 91 THR A C 1
ATOM 711 O O . THR A 1 91 ? -1.246 5.886 3.135 1.00 95.00 91 THR A O 1
ATOM 714 N N . THR A 1 92 ? -0.242 5.718 5.135 1.00 94.06 92 THR A N 1
ATOM 715 C CA . THR A 1 92 ? -1.446 5.405 5.898 1.00 94.06 92 THR A CA 1
ATOM 716 C C . THR A 1 92 ? -1.557 6.317 7.109 1.00 94.06 92 THR A C 1
ATOM 718 O O . THR A 1 92 ? -0.566 6.613 7.773 1.00 94.06 92 THR A O 1
ATOM 721 N N . GLU A 1 93 ? -2.775 6.746 7.405 1.00 94.44 93 GLU A N 1
ATOM 722 C CA . GLU A 1 93 ? -3.164 7.426 8.629 1.00 94.44 93 GLU A CA 1
ATOM 723 C C . GLU A 1 93 ? -4.018 6.479 9.479 1.00 94.44 93 GLU A C 1
ATOM 725 O O . GLU A 1 93 ? -5.158 6.177 9.122 1.00 94.44 93 GLU A O 1
ATOM 730 N N . VAL A 1 94 ? -3.454 6.015 10.597 1.00 89.88 94 VAL A N 1
ATOM 731 C CA . VAL A 1 94 ? -4.115 5.148 11.589 1.00 89.88 94 VAL A CA 1
ATOM 732 C C . VAL A 1 94 ? -3.885 5.734 12.971 1.00 89.88 94 VAL A C 1
ATOM 734 O O . VAL A 1 94 ? -2.779 6.180 13.271 1.00 89.88 94 VAL A O 1
ATOM 737 N N . ASP A 1 95 ? -4.908 5.774 13.825 1.00 85.50 95 ASP A N 1
ATOM 738 C CA . ASP A 1 95 ? -4.785 6.259 15.210 1.00 85.50 95 ASP A CA 1
ATOM 739 C C . ASP A 1 95 ? -4.125 7.652 15.330 1.00 85.50 95 ASP A C 1
ATOM 741 O O . ASP A 1 95 ? -3.353 7.924 16.253 1.00 85.50 95 ASP A O 1
ATOM 745 N N . LYS A 1 96 ? -4.415 8.552 14.375 1.00 84.31 96 LYS A N 1
ATOM 746 C CA . LYS A 1 96 ? -3.813 9.900 14.236 1.00 84.31 96 LYS A CA 1
ATOM 747 C C . LYS A 1 96 ? -2.301 9.907 13.964 1.00 84.31 96 LYS A C 1
ATOM 749 O O . LYS A 1 96 ? -1.666 10.957 14.058 1.00 84.31 96 LYS A O 1
ATOM 754 N N . LYS A 1 97 ? -1.716 8.763 13.619 1.00 89.69 97 LYS A N 1
ATOM 755 C CA . LYS A 1 97 ? -0.325 8.628 13.191 1.00 89.69 97 LYS A CA 1
ATOM 756 C C . LYS A 1 97 ? -0.284 8.445 11.686 1.00 89.69 97 LYS A C 1
ATOM 758 O O . LYS A 1 97 ? -1.057 7.670 11.134 1.00 89.69 97 LYS A O 1
ATOM 763 N N . ARG A 1 98 ? 0.647 9.139 11.038 1.00 92.12 98 ARG A N 1
ATOM 764 C CA . ARG A 1 98 ? 0.930 8.980 9.614 1.00 92.12 98 ARG A CA 1
ATOM 765 C C . ARG A 1 98 ? 2.184 8.128 9.454 1.00 92.12 98 ARG A C 1
ATOM 767 O O . ARG A 1 98 ? 3.228 8.475 9.998 1.00 92.12 98 ARG A O 1
ATOM 774 N N . ILE A 1 99 ? 2.063 7.018 8.738 1.00 90.69 99 ILE A N 1
ATOM 775 C CA . ILE A 1 99 ? 3.131 6.048 8.481 1.00 90.69 99 ILE A CA 1
ATOM 776 C C . ILE A 1 99 ? 3.323 5.975 6.972 1.00 90.69 99 ILE A C 1
ATOM 778 O O . ILE A 1 99 ? 2.342 5.832 6.244 1.00 90.69 99 ILE A O 1
ATOM 782 N N . GLY A 1 100 ? 4.564 6.094 6.507 1.00 89.88 100 GLY A N 1
ATOM 783 C CA . GLY A 1 100 ? 4.902 6.022 5.091 1.00 89.88 100 GLY A CA 1
ATOM 784 C C . GLY A 1 100 ? 6.036 5.039 4.844 1.00 89.88 100 GLY A C 1
ATOM 785 O O . GLY A 1 100 ? 7.052 5.106 5.529 1.00 89.88 100 GLY A O 1
ATOM 786 N N . GLU A 1 101 ? 5.870 4.157 3.861 1.00 88.94 101 GLU A N 1
ATOM 787 C CA . GLU A 1 101 ? 6.891 3.200 3.431 1.00 88.94 101 GLU A CA 1
ATOM 788 C C . GLU A 1 101 ? 6.948 3.118 1.905 1.00 88.94 101 GLU A C 1
ATOM 790 O O . GLU A 1 101 ? 5.917 3.190 1.229 1.00 88.94 101 GLU A O 1
ATOM 795 N N . SER A 1 102 ? 8.162 2.959 1.378 1.00 90.75 102 SER A N 1
ATOM 796 C CA . SER A 1 102 ? 8.397 2.690 -0.040 1.00 90.75 102 SER A CA 1
ATOM 797 C C . SER A 1 102 ? 8.702 1.217 -0.233 1.00 90.75 102 SER A C 1
ATOM 799 O O . SER A 1 102 ? 9.600 0.677 0.411 1.00 90.75 102 SER A O 1
ATOM 801 N N . LEU A 1 103 ? 7.955 0.574 -1.123 1.00 89.94 103 LEU A N 1
ATOM 802 C CA . LEU A 1 103 ? 8.041 -0.857 -1.384 1.00 89.94 103 LEU A CA 1
ATOM 803 C C . LEU A 1 103 ? 8.110 -1.109 -2.887 1.00 89.94 103 LEU A C 1
ATOM 805 O O . LEU A 1 103 ? 7.485 -0.403 -3.679 1.00 89.94 103 LEU A O 1
ATOM 809 N N . THR A 1 104 ? 8.834 -2.153 -3.273 1.00 90.12 104 THR A N 1
ATOM 810 C CA . THR A 1 104 ? 8.874 -2.628 -4.656 1.00 90.12 104 THR A CA 1
ATOM 811 C C . THR A 1 104 ? 8.003 -3.866 -4.778 1.00 90.12 104 THR A C 1
ATOM 813 O O . THR A 1 104 ? 8.223 -4.859 -4.083 1.00 90.12 104 THR A O 1
ATOM 816 N N . PHE A 1 105 ? 7.020 -3.802 -5.670 1.00 90.75 105 PHE A N 1
ATOM 817 C CA . PHE A 1 105 ? 6.170 -4.926 -6.033 1.00 90.75 105 PHE A CA 1
ATOM 818 C C . PHE A 1 105 ? 6.560 -5.418 -7.416 1.00 90.75 105 PHE A C 1
ATOM 820 O O . PHE A 1 105 ? 6.580 -4.633 -8.358 1.00 90.75 105 PHE A O 1
ATOM 827 N N . CYS A 1 106 ? 6.824 -6.708 -7.561 1.00 88.56 106 CYS A N 1
ATOM 828 C CA . CYS A 1 106 ? 7.066 -7.333 -8.853 1.00 88.56 106 CYS A CA 1
ATOM 829 C C . CYS A 1 106 ? 5.982 -8.351 -9.156 1.00 88.56 106 CYS A C 1
ATOM 831 O O . CYS A 1 106 ? 5.510 -9.068 -8.268 1.00 88.56 106 CYS A O 1
ATOM 833 N N . ARG A 1 107 ? 5.577 -8.384 -10.422 1.00 86.88 107 ARG A N 1
ATOM 834 C CA . ARG A 1 107 ? 4.604 -9.340 -10.917 1.00 86.88 107 ARG A CA 1
ATOM 835 C C . ARG A 1 107 ? 5.290 -10.666 -11.231 1.00 86.88 107 ARG A C 1
ATOM 837 O O . ARG A 1 107 ? 6.221 -10.689 -12.031 1.00 86.88 107 ARG A O 1
ATOM 844 N N . ASP A 1 108 ? 4.840 -11.745 -10.600 1.00 84.38 108 ASP A N 1
ATOM 845 C CA . ASP A 1 108 ? 5.362 -13.089 -10.855 1.00 84.38 108 ASP A CA 1
ATOM 846 C C . ASP A 1 108 ? 4.807 -13.709 -12.151 1.00 84.38 108 ASP A C 1
ATOM 848 O O . ASP A 1 108 ? 4.010 -13.100 -12.874 1.00 84.38 108 ASP A O 1
ATOM 852 N N . ALA A 1 109 ? 5.248 -14.933 -12.458 1.00 82.69 109 ALA A N 1
ATOM 853 C CA . ALA A 1 109 ? 4.838 -15.667 -13.654 1.00 82.69 109 ALA A CA 1
ATOM 854 C C . ALA A 1 109 ? 3.331 -15.984 -13.676 1.00 82.69 109 ALA A C 1
ATOM 856 O O . ALA A 1 109 ? 2.743 -16.110 -14.750 1.00 82.69 109 ALA A O 1
ATOM 857 N N . GLU A 1 110 ? 2.696 -16.077 -12.506 1.00 82.31 110 GLU A N 1
ATOM 858 C CA . GLU A 1 110 ? 1.256 -16.279 -12.345 1.00 82.31 110 GLU A CA 1
ATOM 859 C C . GLU A 1 110 ? 0.456 -14.964 -12.397 1.00 82.31 110 GLU A C 1
ATOM 861 O O . GLU A 1 110 ? -0.775 -14.974 -12.307 1.00 82.31 110 GLU A O 1
ATOM 866 N N . GLY A 1 111 ? 1.130 -13.823 -12.563 1.00 82.56 111 GLY A N 1
ATOM 867 C CA . GLY A 1 111 ? 0.504 -12.511 -12.661 1.00 82.56 111 GLY A CA 1
ATOM 868 C C . GLY A 1 111 ? 0.168 -11.868 -11.312 1.00 82.56 111 GLY A C 1
ATOM 869 O O . GLY A 1 111 ? -0.610 -10.909 -11.290 1.00 82.56 111 GLY A O 1
ATOM 870 N N . ARG A 1 112 ? 0.721 -12.367 -10.203 1.00 84.81 112 ARG A N 1
ATOM 871 C CA . ARG A 1 112 ? 0.496 -11.860 -8.843 1.00 84.81 112 ARG A CA 1
ATOM 872 C C . ARG A 1 112 ? 1.538 -10.818 -8.475 1.00 84.81 112 ARG A C 1
ATOM 874 O O . ARG A 1 112 ? 2.714 -10.969 -8.789 1.00 84.81 112 ARG A O 1
ATOM 881 N N . TRP A 1 113 ? 1.119 -9.793 -7.745 1.00 88.44 113 TRP A N 1
ATOM 882 C CA . TRP A 1 113 ? 2.026 -8.792 -7.191 1.00 88.44 113 TRP A CA 1
ATOM 883 C C . TRP A 1 113 ? 2.643 -9.278 -5.881 1.00 88.44 113 TRP A C 1
ATOM 885 O O . TRP A 1 113 ? 1.921 -9.559 -4.919 1.00 88.44 113 TRP A O 1
ATOM 895 N N . LEU A 1 114 ? 3.972 -9.348 -5.834 1.00 87.56 114 LEU A N 1
ATOM 896 C CA . LEU A 1 114 ? 4.746 -9.752 -4.663 1.00 87.56 114 LEU A CA 1
ATOM 897 C C . LEU A 1 114 ? 5.703 -8.633 -4.246 1.00 87.56 114 LEU A C 1
ATOM 899 O O . LEU A 1 114 ? 6.375 -8.053 -5.095 1.00 87.56 114 LEU A O 1
ATOM 903 N N . ILE A 1 115 ? 5.809 -8.359 -2.943 1.00 87.94 115 ILE A N 1
ATOM 904 C CA . ILE A 1 115 ? 6.876 -7.512 -2.402 1.00 87.94 115 ILE A CA 1
ATOM 905 C C . ILE A 1 115 ? 8.204 -8.231 -2.608 1.00 87.94 115 ILE A C 1
ATOM 907 O O . ILE A 1 115 ? 8.380 -9.363 -2.145 1.00 87.94 115 ILE A O 1
ATOM 911 N N . THR A 1 116 ? 9.143 -7.548 -3.253 1.00 80.06 116 THR A N 1
ATOM 912 C CA . THR A 1 116 ? 10.545 -7.956 -3.297 1.00 80.06 116 THR A CA 1
ATOM 913 C C . THR A 1 116 ? 11.322 -7.249 -2.187 1.00 80.06 116 THR A C 1
ATOM 915 O O . THR A 1 116 ? 11.058 -6.071 -1.930 1.00 80.06 116 THR A O 1
ATOM 918 N N . PRO A 1 117 ? 12.301 -7.909 -1.544 1.00 65.62 117 PRO A N 1
ATOM 919 C CA . PRO A 1 117 ? 13.226 -7.225 -0.648 1.00 65.62 117 PRO A CA 1
ATOM 920 C C . PRO A 1 117 ? 13.908 -6.044 -1.365 1.00 65.62 117 PRO A C 1
ATOM 922 O O . PRO A 1 117 ? 14.120 -6.134 -2.580 1.00 65.62 117 PRO A O 1
ATOM 925 N N . PRO A 1 118 ? 14.275 -4.964 -0.649 1.00 55.41 118 PRO A N 1
ATOM 926 C CA . PRO A 1 118 ? 15.048 -3.864 -1.222 1.00 55.41 118 PRO A CA 1
ATOM 927 C C . PRO A 1 118 ? 16.301 -4.398 -1.924 1.00 55.41 118 PRO A C 1
ATOM 929 O O . PRO A 1 118 ? 16.997 -5.252 -1.368 1.00 55.41 118 PRO A O 1
ATOM 932 N N . ASN A 1 119 ? 16.596 -3.908 -3.130 1.00 57.66 119 ASN A N 1
ATOM 933 C CA . ASN A 1 119 ? 17.839 -4.244 -3.817 1.00 57.66 119 ASN A CA 1
ATOM 934 C C . ASN A 1 119 ? 18.752 -3.013 -3.780 1.00 57.66 119 ASN A C 1
ATOM 936 O O . ASN A 1 119 ? 18.618 -2.142 -4.645 1.00 57.66 119 ASN A O 1
ATOM 940 N N . PRO A 1 120 ? 19.697 -2.936 -2.824 1.00 48.91 120 PRO A N 1
ATOM 941 C CA . PRO A 1 120 ? 20.505 -1.735 -2.614 1.00 48.91 120 PRO A CA 1
ATOM 942 C C . PRO A 1 120 ? 21.258 -1.297 -3.881 1.00 48.91 120 PRO A C 1
ATOM 944 O O . PRO A 1 120 ? 21.370 -0.107 -4.144 1.00 48.91 120 PRO A O 1
ATOM 947 N N . ALA A 1 121 ? 21.651 -2.233 -4.754 1.00 52.28 121 ALA A N 1
ATOM 948 C CA . ALA A 1 121 ? 22.350 -1.914 -6.001 1.00 52.28 121 ALA A CA 1
ATOM 949 C C . ALA A 1 121 ? 21.479 -1.217 -7.072 1.00 52.28 121 ALA A C 1
ATOM 951 O O . ALA A 1 121 ? 22.025 -0.634 -8.007 1.00 52.28 121 ALA A O 1
ATOM 952 N N . LYS A 1 122 ? 20.141 -1.290 -6.981 1.00 48.84 122 LYS A N 1
ATOM 953 C CA . LYS A 1 122 ? 19.204 -0.621 -7.911 1.00 48.84 122 LYS A CA 1
ATOM 954 C C . LYS A 1 122 ? 18.573 0.645 -7.317 1.00 48.84 122 LYS A C 1
ATOM 956 O O . LYS A 1 122 ? 18.100 1.488 -8.078 1.00 48.84 122 LYS A O 1
ATOM 961 N N . ASP A 1 123 ? 18.583 0.780 -5.992 1.00 48.59 123 ASP A N 1
ATOM 962 C CA . ASP A 1 123 ? 17.933 1.880 -5.271 1.00 48.59 123 ASP A CA 1
ATOM 963 C C . ASP A 1 123 ? 18.896 3.050 -4.953 1.00 48.59 123 ASP A C 1
ATOM 965 O O . ASP A 1 123 ? 18.440 4.161 -4.694 1.00 48.59 123 ASP A O 1
ATOM 969 N N . GLU A 1 124 ? 20.217 2.844 -5.055 1.00 45.28 124 GLU A N 1
ATOM 970 C CA . GLU A 1 124 ? 21.262 3.883 -4.912 1.00 45.28 124 GLU A CA 1
ATOM 971 C C . GLU A 1 124 ? 21.531 4.691 -6.197 1.00 45.28 124 GLU A C 1
ATOM 973 O O . GLU A 1 124 ? 22.274 5.671 -6.178 1.00 45.28 124 GLU A O 1
ATOM 978 N N . ALA A 1 125 ? 20.921 4.319 -7.326 1.00 43.16 125 ALA A N 1
ATOM 979 C CA . ALA A 1 125 ? 20.996 5.086 -8.567 1.00 43.16 125 ALA A CA 1
ATOM 980 C C . ALA A 1 125 ? 19.949 6.219 -8.570 1.00 43.16 125 ALA A C 1
ATOM 982 O O . ALA A 1 125 ? 19.014 6.206 -9.375 1.00 43.16 125 ALA A O 1
ATOM 983 N N . LYS A 1 126 ? 20.078 7.181 -7.650 1.00 41.97 126 LYS A N 1
ATOM 984 C CA . LYS A 1 126 ? 19.322 8.441 -7.660 1.00 41.97 126 LYS A CA 1
ATOM 985 C C . LYS A 1 126 ? 20.211 9.632 -7.336 1.00 41.97 126 LYS A C 1
ATOM 987 O O . LYS A 1 126 ? 20.967 9.549 -6.347 1.00 41.97 126 LYS A O 1
#

Sequence (126 aa):
MNRLLAFIVLLTLSLSTAQGSNWQWLRNTGLQSLSDTDWEILSNTLNSALDSAANGETRHWKNPETKNQGSIEILDSPSPQDGQCRRVQITTEVDKKRIGESLTFCRDAEGRWLITPPNPAKDEAK

Solvent-accessible surface area (backbone atoms only — not comparable to full-atom values): 7808 Å² total; per-residue (Å²): 137,90,81,85,83,82,81,80,79,81,80,78,77,78,76,78,71,80,79,80,50,76,58,66,66,52,51,76,46,100,51,50,84,58,49,72,67,4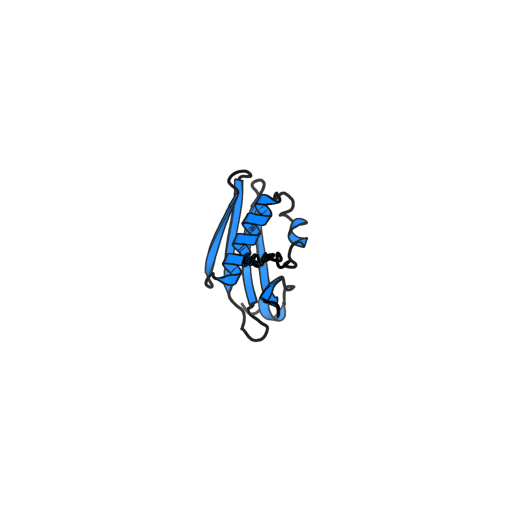6,48,50,50,49,49,54,48,50,52,51,39,73,75,67,52,52,69,73,35,70,45,71,45,71,37,87,86,83,64,35,32,36,39,40,29,32,64,39,62,77,56,69,90,81,33,64,29,36,34,31,41,40,36,39,37,51,97,95,41,79,50,74,52,78,48,41,33,35,27,49,98,89,68,47,58,30,70,50,78,89,52,68,90,70,68,66,79,117

pLDDT: mean 79.48, std 18.35, range [40.78, 98.38]